Protein AF-A0A536N4G1-F1 (afdb_monomer_lite)

Secondary structure (DSSP, 8-state):
---------PPPPPBPTTSPBTTSSS--PPPPHHHHHHHHHHHHHSPPP---GGGG-S--PPPEEEEEESS-TTHHHHHHHHHHTT-EEEEEETT--HHHHHTT-

Sequence (105 aa):
MSETDEEQRRPERGKTVHGDAANAGHRVLAPDDAEVEAYLETALKAPAPDRSLSDSTAVAQPDTVVVLDFGSQYAQLIARRVRELNVYSELIPHDTPWAEIERRR

Foldseek 3Di:
DDDDDPPPPDPQADADPVRHGPCPDDDDDDDDPVRVVVVVVCVVPDDDPPPPPVVPDDDDDQDEAEQEDPPDPCSVVVCVVCVVVVGHYDYDHNPPDPVRVVVVD

Radius of gyration: 20.56 Å; chains: 1; bounding box: 41×55×45 Å

Structure (mmCIF, N/CA/C/O backbone):
data_AF-A0A536N4G1-F1
#
_entry.id   AF-A0A536N4G1-F1
#
loop_
_atom_site.group_PDB
_atom_site.id
_atom_site.type_symbol
_atom_site.label_atom_id
_atom_site.label_alt_id
_atom_site.label_comp_id
_atom_site.label_asym_id
_atom_site.label_entity_id
_atom_site.label_seq_id
_atom_site.pdbx_PDB_ins_code
_atom_site.Cartn_x
_atom_site.Cartn_y
_atom_site.Cartn_z
_atom_site.occupancy
_atom_site.B_iso_or_equiv
_atom_site.auth_seq_id
_atom_site.auth_comp_id
_atom_site.auth_asym_id
_atom_site.auth_atom_id
_atom_site.pdbx_PDB_model_num
ATOM 1 N N . MET A 1 1 ? 9.851 -24.520 -30.683 1.00 39.00 1 MET A N 1
ATOM 2 C CA . MET A 1 1 ? 10.698 -23.724 -31.596 1.00 39.00 1 MET A CA 1
ATOM 3 C C . MET A 1 1 ? 9.742 -23.039 -32.561 1.00 39.00 1 MET A C 1
ATOM 5 O O . MET A 1 1 ? 9.204 -23.728 -33.411 1.00 39.00 1 MET A O 1
ATOM 9 N N . SER A 1 2 ? 9.359 -21.776 -32.394 1.00 40.22 2 SER A N 1
ATOM 10 C CA . SER A 1 2 ? 10.048 -20.688 -31.691 1.00 40.22 2 SER A CA 1
ATOM 11 C C . SER A 1 2 ? 9.034 -19.626 -31.228 1.00 40.22 2 SER A C 1
ATOM 13 O O . SER A 1 2 ? 8.245 -19.154 -32.041 1.00 40.22 2 SER A O 1
ATOM 15 N N . GLU A 1 3 ? 9.081 -19.282 -29.936 1.00 42.78 3 GLU A N 1
ATOM 16 C CA . GLU A 1 3 ? 8.869 -17.917 -29.404 1.00 42.78 3 GLU A CA 1
ATOM 17 C C . GLU A 1 3 ? 9.845 -16.973 -30.149 1.00 42.78 3 GLU A C 1
ATOM 19 O O . GLU A 1 3 ? 10.873 -17.450 -30.632 1.00 42.78 3 GLU A O 1
ATOM 24 N N . THR A 1 4 ? 9.639 -15.686 -30.422 1.00 44.38 4 THR A N 1
ATOM 25 C CA . THR A 1 4 ? 9.080 -14.509 -29.725 1.00 44.38 4 THR A CA 1
ATOM 26 C C . THR A 1 4 ? 9.000 -13.430 -30.848 1.00 44.38 4 THR A C 1
ATOM 28 O O . THR A 1 4 ? 9.652 -13.583 -31.879 1.00 44.38 4 THR A O 1
ATOM 31 N N . ASP A 1 5 ? 8.181 -12.384 -30.863 1.00 40.47 5 ASP A N 1
ATOM 32 C CA . ASP A 1 5 ? 8.159 -11.249 -29.946 1.00 40.47 5 ASP A CA 1
ATOM 33 C C . ASP A 1 5 ? 6.845 -10.482 -30.166 1.00 40.47 5 ASP A C 1
ATOM 35 O O . ASP A 1 5 ? 6.579 -9.942 -31.244 1.00 40.47 5 ASP A O 1
ATOM 39 N N . GLU A 1 6 ? 6.023 -10.422 -29.120 1.00 46.06 6 GLU A N 1
ATOM 40 C CA . GLU A 1 6 ? 5.035 -9.363 -28.956 1.00 46.06 6 GLU A CA 1
ATOM 41 C C . GLU A 1 6 ? 5.799 -8.055 -28.736 1.00 46.06 6 GLU A C 1
ATOM 43 O O . GLU A 1 6 ? 6.217 -7.731 -27.623 1.00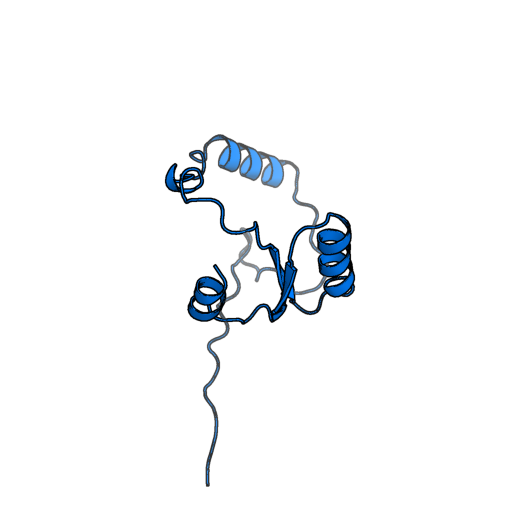 46.06 6 GLU A O 1
ATOM 48 N N . GLU A 1 7 ? 6.004 -7.301 -29.814 1.00 45.34 7 GLU A N 1
ATOM 49 C CA . GLU A 1 7 ? 6.509 -5.935 -29.745 1.00 45.34 7 GLU A CA 1
ATOM 50 C C . GLU A 1 7 ? 5.485 -5.074 -28.991 1.00 45.34 7 GLU A C 1
ATOM 52 O O . GLU A 1 7 ? 4.499 -4.568 -29.537 1.00 45.34 7 GLU A O 1
ATOM 57 N N . GLN A 1 8 ? 5.716 -4.969 -27.684 1.00 51.56 8 GLN A N 1
ATOM 58 C CA . GLN A 1 8 ? 5.030 -4.093 -26.751 1.00 51.56 8 GLN A CA 1
ATOM 59 C C . GLN A 1 8 ? 4.978 -2.685 -27.349 1.00 51.56 8 GLN A C 1
ATOM 61 O O . GLN A 1 8 ? 5.973 -1.957 -27.370 1.00 51.56 8 GLN A O 1
ATOM 66 N N . ARG A 1 9 ? 3.797 -2.286 -27.836 1.00 44.19 9 ARG A N 1
ATOM 67 C CA . ARG A 1 9 ? 3.501 -0.906 -28.226 1.00 44.19 9 ARG A CA 1
ATOM 68 C C . ARG A 1 9 ? 3.727 -0.003 -27.017 1.00 44.19 9 ARG A C 1
ATOM 70 O O . ARG A 1 9 ? 2.840 0.177 -26.187 1.00 44.19 9 ARG A O 1
ATOM 77 N N . ARG A 1 10 ? 4.927 0.573 -26.918 1.00 50.84 10 ARG A N 1
ATOM 78 C CA . ARG A 1 10 ? 5.215 1.687 -26.014 1.00 50.84 10 ARG A CA 1
ATOM 79 C C . ARG A 1 10 ? 4.196 2.796 -26.296 1.00 50.84 10 ARG A C 1
ATOM 81 O O . ARG A 1 10 ? 4.095 3.204 -27.454 1.00 50.84 10 ARG A O 1
ATOM 88 N N . PRO A 1 11 ? 3.462 3.301 -25.291 1.00 54.59 11 PRO A N 1
ATOM 89 C CA . PRO A 1 11 ? 2.609 4.458 -25.506 1.00 54.59 11 PRO A CA 1
ATOM 90 C C . PRO A 1 11 ? 3.490 5.623 -25.966 1.00 54.59 11 PRO A C 1
ATOM 92 O O . PRO A 1 11 ? 4.539 5.898 -25.373 1.00 54.59 11 PRO A O 1
ATOM 95 N N . GLU A 1 12 ? 3.101 6.264 -27.068 1.00 59.34 12 GLU A N 1
ATOM 96 C CA . GLU A 1 12 ? 3.788 7.445 -27.580 1.00 59.34 12 GLU A CA 1
ATOM 97 C C . GLU A 1 12 ? 3.846 8.496 -26.465 1.00 59.34 12 GLU A C 1
ATOM 99 O O . GLU A 1 12 ? 2.824 8.903 -25.912 1.00 59.34 12 GLU A O 1
ATOM 104 N N . ARG A 1 13 ? 5.061 8.897 -26.075 1.00 61.41 13 ARG A N 1
ATOM 105 C CA . ARG A 1 13 ? 5.252 9.935 -25.057 1.00 61.41 13 ARG A CA 1
ATOM 106 C C . ARG A 1 13 ? 4.616 11.232 -25.558 1.00 61.41 13 ARG A C 1
ATOM 108 O O . ARG A 1 13 ? 4.869 11.634 -26.693 1.00 61.41 13 ARG A O 1
ATOM 115 N N . GLY A 1 14 ? 3.821 11.880 -24.704 1.00 63.78 14 GLY A N 1
ATOM 116 C CA . GLY A 1 14 ? 3.238 13.188 -25.002 1.00 63.78 14 GLY A CA 1
ATOM 117 C C . GLY A 1 14 ? 4.318 14.212 -25.358 1.00 63.78 14 GLY A C 1
ATOM 118 O O . GLY A 1 14 ? 5.461 14.098 -24.907 1.00 63.78 14 GLY A O 1
ATOM 119 N N . LYS A 1 15 ? 3.969 15.194 -26.189 1.00 66.62 15 LYS A N 1
ATOM 120 C CA . LYS A 1 15 ? 4.867 16.294 -26.556 1.00 66.62 15 LYS A CA 1
ATOM 121 C C . LYS A 1 15 ? 4.616 17.500 -25.652 1.00 66.62 15 LYS A C 1
ATOM 123 O O . LYS A 1 15 ? 3.474 17.741 -25.268 1.00 66.62 15 LYS A O 1
ATOM 128 N N . THR A 1 16 ? 5.661 18.250 -25.320 1.00 66.19 16 THR A N 1
ATOM 129 C CA . THR A 1 16 ? 5.530 19.568 -24.685 1.00 66.19 16 THR A CA 1
ATOM 130 C C . THR A 1 16 ? 4.906 20.561 -25.669 1.00 66.19 16 THR A C 1
ATOM 132 O O . THR A 1 16 ? 4.823 20.295 -26.872 1.00 66.19 16 THR A O 1
ATOM 135 N N . VAL A 1 17 ? 4.512 21.743 -25.189 1.00 60.38 17 VAL A N 1
ATOM 136 C CA . VAL A 1 17 ? 4.029 22.845 -26.045 1.00 60.38 17 VAL A CA 1
ATOM 137 C C . VAL A 1 17 ? 5.079 23.328 -27.060 1.00 60.38 17 VAL A C 1
ATOM 139 O O . VAL A 1 17 ? 4.734 23.963 -28.052 1.00 60.38 17 VAL A O 1
ATOM 142 N N . HIS A 1 18 ? 6.349 22.962 -26.857 1.00 58.03 18 HIS A N 1
ATOM 143 C CA . HIS A 1 18 ? 7.464 23.218 -27.771 1.00 58.03 18 HIS A CA 1
ATOM 144 C C . HIS A 1 18 ? 7.758 22.049 -28.732 1.00 58.03 18 HIS A C 1
ATOM 146 O O . HIS A 1 18 ? 8.647 22.151 -29.571 1.00 58.03 18 HIS A O 1
ATOM 152 N N . GLY A 1 19 ? 6.987 20.956 -28.663 1.00 66.12 19 GLY A N 1
ATOM 153 C CA . GLY A 1 19 ? 7.102 19.803 -29.561 1.00 66.12 19 GLY A CA 1
ATOM 154 C C . GLY A 1 19 ? 8.095 18.724 -29.116 1.00 66.12 19 GLY A C 1
ATOM 155 O O . GLY A 1 19 ? 8.206 17.700 -29.794 1.00 66.12 19 GLY A O 1
ATOM 156 N N . ASP A 1 20 ? 8.763 18.911 -27.976 1.00 65.38 20 ASP A N 1
ATOM 157 C CA . ASP A 1 20 ? 9.741 17.969 -27.426 1.00 65.38 20 ASP A CA 1
ATOM 158 C C . ASP A 1 20 ? 9.067 16.791 -26.719 1.00 65.38 20 ASP A C 1
ATOM 160 O O . ASP A 1 20 ? 7.981 16.922 -26.159 1.00 65.38 20 ASP A O 1
ATOM 164 N N . ALA A 1 21 ? 9.711 15.623 -26.698 1.00 64.19 21 ALA A N 1
ATOM 165 C CA . ALA A 1 21 ? 9.184 14.466 -25.978 1.00 64.19 21 ALA A CA 1
ATOM 166 C C . ALA A 1 21 ? 9.189 14.717 -24.460 1.00 64.19 21 ALA A C 1
ATOM 168 O O . ALA A 1 21 ? 10.235 15.011 -23.875 1.00 64.19 21 ALA A O 1
ATOM 169 N N . ALA A 1 22 ? 8.037 14.541 -23.807 1.00 58.00 22 ALA A N 1
ATOM 170 C CA . ALA A 1 22 ? 7.926 14.653 -22.360 1.00 58.00 22 ALA A CA 1
ATOM 171 C C . ALA A 1 22 ? 8.950 13.731 -21.669 1.00 58.00 22 ALA A C 1
ATOM 173 O O . ALA A 1 22 ? 9.053 12.537 -21.974 1.00 58.00 22 ALA A O 1
ATOM 174 N N . ASN A 1 23 ? 9.709 14.302 -20.728 1.00 60.41 23 ASN A N 1
ATOM 175 C CA . ASN A 1 23 ? 10.695 13.622 -19.882 1.00 60.41 23 ASN A CA 1
ATOM 176 C C . ASN A 1 23 ? 11.888 12.976 -20.619 1.00 60.41 23 ASN A C 1
ATOM 178 O O . ASN A 1 23 ? 12.392 11.934 -20.197 1.00 60.41 23 ASN A O 1
ATOM 182 N N . ALA A 1 24 ? 12.401 13.609 -21.679 1.00 56.41 24 ALA A N 1
ATOM 183 C CA . ALA A 1 24 ? 13.561 13.147 -22.457 1.00 56.41 24 ALA A CA 1
ATOM 184 C C . ALA A 1 24 ? 14.936 13.170 -21.737 1.00 56.41 24 ALA A C 1
ATOM 186 O O . ALA A 1 24 ? 15.965 13.032 -22.394 1.00 56.41 24 ALA A O 1
ATOM 187 N N . GLY A 1 25 ? 14.987 13.292 -20.407 1.00 53.09 25 GLY A N 1
ATOM 188 C CA . GLY A 1 25 ? 16.242 13.219 -19.652 1.00 53.09 25 GLY A CA 1
ATOM 189 C C . GLY A 1 25 ? 16.317 14.186 -18.477 1.00 53.09 25 GLY A C 1
ATOM 190 O O . GLY A 1 25 ? 16.849 15.279 -18.585 1.00 53.09 25 GLY A O 1
ATOM 191 N N . HIS A 1 26 ? 15.821 13.735 -17.329 1.00 56.44 26 HIS A N 1
ATOM 192 C CA . HIS A 1 26 ? 16.410 13.996 -16.012 1.00 56.44 26 HIS A CA 1
ATOM 193 C C . HIS A 1 26 ? 16.739 15.447 -15.598 1.00 56.44 26 HIS A C 1
ATOM 195 O O . HIS A 1 26 ? 17.807 15.723 -15.055 1.00 56.44 26 HIS A O 1
ATOM 201 N N . ARG A 1 27 ? 15.767 16.349 -15.757 1.00 49.69 27 ARG A N 1
ATOM 202 C CA . ARG A 1 27 ? 15.481 17.473 -14.849 1.00 49.69 27 ARG A CA 1
ATOM 203 C C . ARG A 1 27 ? 14.095 18.004 -15.203 1.00 49.69 27 ARG A C 1
ATOM 205 O O . ARG A 1 27 ? 13.885 18.452 -16.322 1.00 49.69 27 ARG A O 1
ATOM 212 N N . VAL A 1 28 ? 13.145 17.907 -14.275 1.00 51.59 28 VAL A N 1
ATOM 213 C CA . VAL A 1 28 ? 11.864 18.610 -14.418 1.00 51.59 28 VAL A CA 1
ATOM 214 C C . VAL A 1 28 ? 12.204 20.095 -14.307 1.00 51.59 28 VAL A C 1
ATOM 216 O O . VAL A 1 28 ? 12.699 20.524 -13.263 1.00 51.59 28 VAL A O 1
ATOM 219 N N . LEU A 1 29 ? 12.060 20.849 -15.399 1.00 57.56 29 LEU A N 1
ATOM 220 C CA . LEU A 1 29 ? 12.110 22.307 -15.330 1.00 57.56 29 LEU A CA 1
ATOM 221 C C . LEU A 1 29 ? 10.979 22.735 -14.394 1.00 57.56 29 LEU A C 1
ATOM 223 O O . LEU A 1 29 ? 9.867 22.219 -14.507 1.00 57.56 29 LEU A O 1
ATOM 227 N N . ALA A 1 30 ? 11.279 23.602 -13.425 1.00 57.41 30 ALA A N 1
ATOM 228 C CA . ALA A 1 30 ? 10.211 24.228 -12.660 1.00 57.41 30 ALA A CA 1
ATOM 229 C C . ALA A 1 30 ? 9.315 24.960 -13.675 1.00 57.41 30 ALA A C 1
ATOM 231 O O . ALA A 1 30 ? 9.878 25.680 -14.506 1.00 57.41 30 ALA A O 1
ATOM 232 N N . PRO A 1 31 ? 7.992 24.722 -13.665 1.00 64.62 31 PRO A N 1
ATOM 233 C CA . PRO A 1 31 ? 7.088 25.396 -14.585 1.00 64.62 31 PRO A CA 1
ATOM 234 C C . PRO A 1 31 ? 7.256 26.904 -14.423 1.00 64.62 31 PRO A C 1
ATOM 236 O O . PRO A 1 31 ? 7.478 27.384 -13.306 1.00 64.62 31 PRO A O 1
ATOM 239 N N . ASP A 1 32 ? 7.220 27.633 -15.534 1.00 74.31 3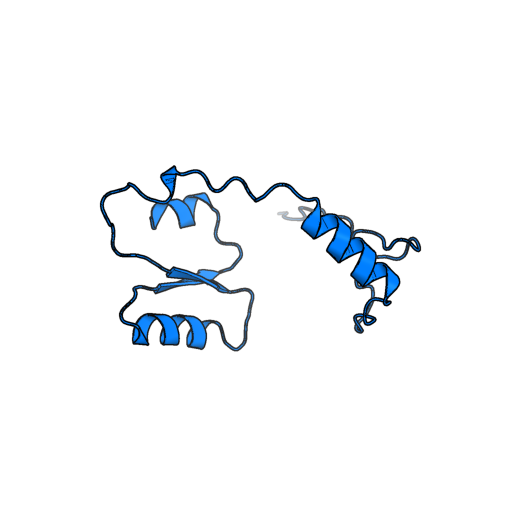2 ASP A N 1
ATOM 240 C CA . ASP A 1 32 ? 7.245 29.089 -15.461 1.00 74.31 32 ASP A CA 1
ATOM 241 C C . ASP A 1 32 ? 5.949 29.616 -14.812 1.00 74.31 32 ASP A C 1
ATOM 243 O O . ASP A 1 32 ? 4.950 28.899 -14.683 1.00 74.31 32 ASP A O 1
ATOM 247 N N . ASP A 1 33 ? 5.967 30.870 -14.355 1.00 74.00 33 ASP A N 1
ATOM 248 C CA . ASP A 1 33 ? 4.811 31.460 -13.667 1.00 74.00 33 ASP A CA 1
ATOM 249 C C . ASP A 1 33 ? 3.543 31.428 -14.548 1.00 74.00 33 ASP A C 1
ATOM 251 O O . ASP A 1 33 ? 2.434 31.282 -14.032 1.00 74.00 33 ASP A O 1
ATOM 255 N N . ALA A 1 34 ? 3.692 31.477 -15.877 1.00 73.56 34 ALA A N 1
ATOM 256 C CA . ALA A 1 34 ? 2.576 31.455 -16.820 1.00 73.56 34 ALA A CA 1
ATOM 257 C C . ALA A 1 34 ? 1.961 30.050 -16.982 1.00 73.56 34 ALA A C 1
ATOM 259 O O . ALA A 1 34 ? 0.739 29.909 -17.068 1.00 73.56 34 ALA A O 1
ATOM 260 N N . GLU A 1 35 ? 2.776 28.997 -16.988 1.00 77.62 35 GLU A N 1
ATOM 261 C CA . GLU A 1 35 ? 2.337 27.601 -17.003 1.00 77.62 35 GLU A CA 1
ATOM 262 C C . GLU A 1 35 ? 1.576 27.250 -15.720 1.00 77.62 35 GLU A C 1
ATOM 264 O O . GLU A 1 35 ? 0.537 26.582 -15.771 1.00 77.62 35 GLU A O 1
ATOM 269 N N . VAL A 1 36 ? 2.057 27.735 -14.569 1.00 74.25 36 VAL A N 1
ATOM 270 C CA . VAL A 1 36 ? 1.375 27.559 -13.280 1.00 74.25 36 VAL A CA 1
ATOM 271 C C . VAL A 1 36 ? 0.019 28.264 -13.283 1.00 74.25 36 VAL A C 1
ATOM 273 O O . VAL A 1 36 ? -0.980 27.654 -12.894 1.00 74.25 36 VAL A O 1
ATOM 276 N N . GLU A 1 37 ? -0.054 29.511 -13.757 1.00 80.38 37 GLU A N 1
ATOM 277 C CA . GLU A 1 37 ? -1.315 30.257 -13.867 1.00 80.38 37 GLU A CA 1
ATOM 278 C C . GLU A 1 37 ? -2.328 29.559 -14.785 1.00 80.38 37 GLU A C 1
ATOM 280 O O . GLU A 1 37 ? -3.485 29.374 -14.400 1.00 80.38 37 GLU A O 1
ATOM 285 N N . ALA A 1 38 ? -1.898 29.091 -15.961 1.00 83.44 38 ALA A N 1
ATOM 286 C CA . ALA A 1 38 ? -2.762 28.366 -16.892 1.00 83.44 38 ALA A CA 1
ATOM 287 C C . ALA A 1 38 ? -3.302 27.057 -16.288 1.00 83.44 38 ALA A C 1
ATOM 289 O O . ALA A 1 38 ? -4.476 26.704 -16.480 1.00 83.44 38 ALA A O 1
ATOM 290 N N . TYR A 1 39 ? -2.469 26.342 -15.525 1.00 80.50 39 TYR A N 1
ATOM 291 C CA . TYR A 1 39 ? -2.888 25.135 -14.821 1.00 80.50 39 TYR A CA 1
ATOM 292 C C . TYR A 1 39 ? -3.918 25.452 -13.732 1.00 80.50 39 TYR A C 1
ATOM 294 O O . TYR A 1 39 ? -4.951 24.785 -13.651 1.00 80.50 39 TYR A O 1
ATOM 302 N N . LEU A 1 40 ? -3.677 26.498 -12.935 1.00 83.31 40 LEU A N 1
ATOM 303 C CA . LEU A 1 40 ? -4.598 26.944 -11.889 1.00 83.31 40 LEU A CA 1
ATOM 304 C C . LEU A 1 40 ? -5.947 27.364 -12.474 1.00 83.31 40 LEU A C 1
ATOM 306 O O . LEU A 1 40 ? -6.979 26.893 -11.999 1.00 83.31 40 LEU A O 1
ATOM 310 N N . GLU A 1 41 ? -5.964 28.173 -13.535 1.00 82.38 41 GLU A N 1
ATOM 311 C CA . GLU A 1 41 ? -7.206 28.556 -14.211 1.00 82.38 41 GLU A CA 1
ATOM 312 C C . GLU A 1 41 ? -7.995 27.346 -14.715 1.00 82.38 41 GLU A C 1
ATOM 314 O O . GLU A 1 41 ? -9.221 27.302 -14.581 1.00 82.38 41 GLU A O 1
ATOM 319 N N . THR A 1 42 ? -7.299 26.361 -15.285 1.00 84.25 42 THR A N 1
ATOM 320 C CA . THR A 1 42 ? -7.921 25.131 -15.782 1.00 84.25 42 THR A CA 1
ATOM 321 C C . THR A 1 42 ? -8.519 24.321 -14.635 1.00 84.25 42 THR A C 1
ATOM 323 O O . THR A 1 42 ? -9.665 23.884 -14.731 1.00 84.25 42 THR A O 1
ATOM 326 N N . ALA A 1 43 ? -7.788 24.162 -13.528 1.00 83.12 43 ALA A N 1
ATOM 327 C CA . ALA A 1 43 ? -8.261 23.437 -12.350 1.00 83.12 43 ALA A CA 1
ATOM 328 C C . ALA A 1 43 ? -9.450 24.135 -11.668 1.00 83.12 43 ALA A C 1
ATOM 330 O O . ALA A 1 43 ? -10.372 23.464 -11.215 1.00 83.12 43 ALA A O 1
ATOM 331 N N . LEU A 1 44 ? -9.457 25.470 -11.629 1.00 85.06 44 LEU A N 1
ATOM 332 C CA . LEU A 1 44 ? -10.558 26.271 -11.084 1.00 85.06 44 LEU A CA 1
ATOM 333 C C . LEU A 1 44 ? -11.829 26.195 -11.942 1.00 85.06 44 LEU A C 1
ATOM 335 O O . LEU A 1 44 ? -12.932 26.249 -11.401 1.00 85.06 44 LEU A O 1
ATOM 339 N N . LYS A 1 45 ? -11.688 26.087 -13.269 1.00 86.06 45 LYS A N 1
ATOM 340 C CA . LYS A 1 45 ? -12.812 25.978 -14.218 1.00 86.06 45 LYS A CA 1
ATOM 341 C C . LYS A 1 45 ? -13.284 24.536 -14.422 1.00 86.06 45 LYS A C 1
ATOM 343 O O . LYS A 1 45 ? -14.361 24.330 -14.984 1.00 86.06 45 LYS A O 1
ATOM 348 N N . ALA A 1 46 ? -12.498 23.546 -14.002 1.00 81.25 46 ALA A N 1
ATOM 349 C CA . ALA A 1 46 ? -12.876 22.148 -14.102 1.00 81.25 46 ALA A CA 1
ATOM 350 C C . ALA A 1 46 ? -14.115 21.873 -13.228 1.00 81.25 46 ALA A C 1
ATOM 352 O O . ALA A 1 46 ? -14.177 22.329 -12.083 1.00 81.25 46 ALA A O 1
ATOM 353 N N . PRO A 1 47 ? -15.115 21.130 -13.737 1.00 79.88 47 PRO A N 1
ATOM 354 C CA . PRO A 1 47 ? -16.226 20.696 -12.905 1.00 79.88 47 PRO A CA 1
ATOM 355 C C . PRO A 1 47 ? -15.682 19.861 -11.745 1.00 79.88 47 PRO A C 1
ATOM 357 O O . PRO A 1 47 ? -14.720 19.104 -11.913 1.00 79.88 47 PRO A O 1
ATOM 360 N N . ALA A 1 48 ? -16.300 19.992 -10.568 1.00 75.00 48 ALA A N 1
ATOM 361 C CA . ALA A 1 48 ? -15.979 19.114 -9.452 1.00 75.00 48 ALA A CA 1
ATOM 362 C C . ALA A 1 48 ? -16.073 17.657 -9.941 1.00 75.00 48 ALA A C 1
ATOM 364 O O . ALA A 1 48 ? -17.031 17.334 -10.653 1.00 75.00 48 ALA A O 1
ATOM 365 N N . PRO A 1 49 ? -15.093 16.794 -9.615 1.00 72.44 49 PRO A N 1
ATOM 366 C CA . PRO A 1 49 ? -15.168 15.397 -10.009 1.00 72.44 49 PRO A CA 1
ATOM 367 C C . PRO A 1 49 ? -16.498 14.834 -9.513 1.00 72.44 49 PRO A C 1
ATOM 369 O O . PRO A 1 49 ? -16.865 15.068 -8.357 1.00 72.44 49 PRO A O 1
ATOM 372 N N . ASP A 1 50 ? -17.215 14.135 -10.393 1.00 68.44 50 ASP A N 1
ATOM 373 C CA . ASP A 1 50 ? -18.480 13.490 -10.058 1.00 68.44 50 ASP A CA 1
ATOM 374 C C . ASP A 1 50 ? -18.199 12.374 -9.048 1.00 68.44 50 ASP A C 1
ATOM 376 O O . ASP A 1 50 ? -17.873 11.236 -9.387 1.00 68.44 50 ASP A O 1
ATOM 380 N N . ARG A 1 51 ? -18.211 12.740 -7.767 1.00 63.84 51 ARG A N 1
ATOM 381 C CA . ARG A 1 51 ? -18.191 11.782 -6.675 1.00 63.84 51 ARG A CA 1
ATOM 382 C C . ARG A 1 51 ? -19.602 11.235 -6.585 1.00 63.84 51 ARG A C 1
ATOM 384 O O . ARG A 1 51 ? -20.476 11.859 -5.985 1.00 63.84 51 ARG A O 1
ATOM 391 N N . SER A 1 52 ? -19.818 10.070 -7.186 1.00 64.25 52 SER A N 1
ATOM 392 C CA . SER A 1 52 ? -21.074 9.344 -7.055 1.00 64.25 52 SER A CA 1
ATOM 393 C C . SER A 1 52 ? -21.438 9.211 -5.570 1.00 64.25 52 SER A C 1
ATOM 395 O O . SER A 1 52 ? -20.670 8.647 -4.789 1.00 64.25 52 SER A O 1
ATOM 397 N N . LEU A 1 53 ? -22.628 9.675 -5.181 1.00 56.97 53 LEU A N 1
ATOM 398 C CA . LEU A 1 53 ? -23.179 9.559 -3.819 1.00 56.97 53 LEU A CA 1
ATOM 399 C C . LEU A 1 53 ? -23.285 8.101 -3.309 1.00 56.97 53 LEU A C 1
ATOM 401 O O . LEU A 1 53 ? -23.565 7.874 -2.132 1.00 56.97 53 LEU A O 1
ATOM 405 N N . SER A 1 54 ? -23.041 7.105 -4.169 1.00 55.03 54 SER A N 1
ATOM 406 C CA . SER A 1 54 ? -22.899 5.690 -3.806 1.00 55.03 54 SER A CA 1
ATOM 407 C C . SER A 1 54 ? -21.689 5.380 -2.922 1.00 55.03 54 SER A C 1
ATOM 409 O O . SER A 1 54 ? -21.608 4.269 -2.408 1.00 55.03 54 SER A O 1
ATOM 411 N N . ASP A 1 55 ? -20.782 6.334 -2.703 1.00 56.88 55 ASP A N 1
ATOM 412 C CA . ASP A 1 55 ? -19.638 6.157 -1.799 1.00 56.88 55 ASP A CA 1
ATOM 413 C C . ASP A 1 55 ? -20.050 6.065 -0.314 1.00 56.88 55 ASP A C 1
ATOM 415 O O . ASP A 1 55 ? -19.243 5.717 0.539 1.00 56.88 55 ASP A O 1
ATOM 419 N N . SER A 1 56 ? -21.317 6.360 0.020 1.00 57.00 56 SER A N 1
ATOM 420 C CA . SER A 1 56 ? -21.717 6.582 1.416 1.00 57.00 56 SER A CA 1
ATOM 421 C C . SER A 1 56 ? -22.834 5.688 1.974 1.00 57.00 56 SER A C 1
ATOM 423 O O . SER A 1 56 ? -23.336 5.998 3.052 1.00 57.00 56 SER A O 1
ATOM 425 N N . THR A 1 57 ? -23.265 4.602 1.313 1.00 51.12 57 THR A N 1
ATOM 426 C CA . THR A 1 57 ? -24.420 3.807 1.819 1.00 51.12 57 THR A CA 1
ATOM 427 C C . THR A 1 57 ? -24.352 2.283 1.647 1.00 51.12 57 THR A C 1
ATOM 429 O O . THR A 1 57 ? -25.384 1.615 1.688 1.00 51.12 57 THR A O 1
ATOM 432 N N . ALA A 1 58 ? -23.165 1.686 1.526 1.00 53.44 58 ALA A N 1
ATOM 433 C CA . ALA A 1 58 ? -23.033 0.236 1.683 1.00 53.44 58 ALA A CA 1
ATOM 434 C C . ALA A 1 58 ? -22.694 -0.096 3.144 1.00 53.44 58 ALA A C 1
ATOM 436 O O . ALA A 1 58 ? -21.778 0.487 3.715 1.00 53.44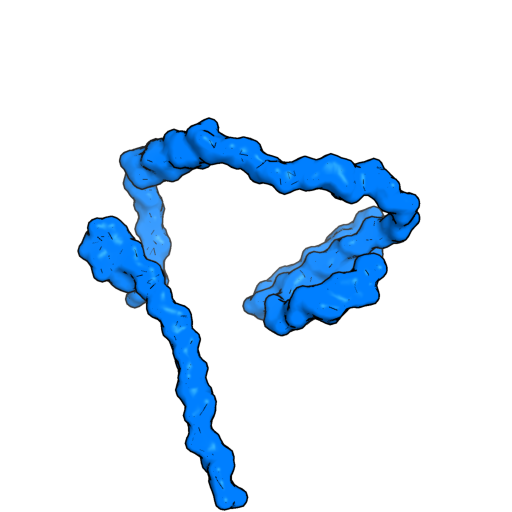 58 ALA A O 1
ATOM 437 N N . VAL A 1 59 ? -23.458 -1.011 3.748 1.00 51.53 59 VAL A N 1
ATOM 438 C CA . VAL A 1 59 ? -23.175 -1.645 5.049 1.00 51.53 59 VAL A CA 1
ATOM 439 C C . VAL A 1 59 ? -21.673 -1.885 5.215 1.00 51.53 59 VAL A C 1
ATOM 441 O O . VAL A 1 59 ? -21.072 -2.564 4.387 1.00 51.53 59 VAL A O 1
ATOM 444 N N . ALA A 1 60 ? -21.091 -1.273 6.252 1.00 53.94 60 ALA A N 1
ATOM 445 C CA . ALA A 1 60 ? -19.653 -1.138 6.455 1.00 53.94 60 ALA A CA 1
ATOM 446 C C . ALA A 1 60 ? -18.959 -2.504 6.535 1.00 53.94 60 ALA A C 1
ATOM 448 O O . ALA A 1 60 ? -18.838 -3.105 7.605 1.00 53.94 60 ALA A O 1
ATOM 449 N N . GLN A 1 61 ? -18.494 -2.991 5.386 1.00 59.94 61 GLN A N 1
ATOM 450 C CA . GLN A 1 61 ? -17.345 -3.879 5.362 1.00 59.94 61 GLN A CA 1
ATOM 451 C C . GLN A 1 61 ? -16.170 -3.106 5.975 1.00 59.94 61 GLN A C 1
ATOM 453 O O . GLN A 1 61 ? -16.106 -1.887 5.803 1.00 59.94 61 GLN A O 1
ATOM 458 N N . PRO A 1 62 ? -15.285 -3.760 6.742 1.00 64.62 62 PRO A N 1
ATOM 459 C CA . PRO A 1 62 ? -14.144 -3.075 7.329 1.00 64.62 62 PRO A CA 1
ATOM 460 C C . PRO A 1 62 ? -13.360 -2.345 6.234 1.00 64.62 62 PRO A C 1
ATOM 462 O O . PRO A 1 62 ? -12.971 -2.957 5.236 1.00 64.62 62 PRO A O 1
ATOM 465 N N . ASP A 1 63 ? -13.144 -1.043 6.431 1.00 76.50 63 ASP A N 1
ATOM 466 C CA . ASP A 1 63 ? -12.397 -0.211 5.493 1.00 76.50 63 ASP A CA 1
ATOM 467 C C . ASP A 1 63 ? -11.029 -0.853 5.229 1.00 76.50 63 ASP A C 1
ATOM 469 O O . ASP A 1 63 ? -10.220 -1.052 6.141 1.00 76.50 63 ASP A O 1
ATOM 473 N N . THR A 1 64 ? -10.794 -1.224 3.971 1.00 88.44 64 THR A N 1
ATOM 474 C CA . THR A 1 64 ? -9.575 -1.900 3.525 1.00 88.44 64 THR A CA 1
ATOM 475 C C . THR A 1 64 ? -8.761 -0.952 2.661 1.00 8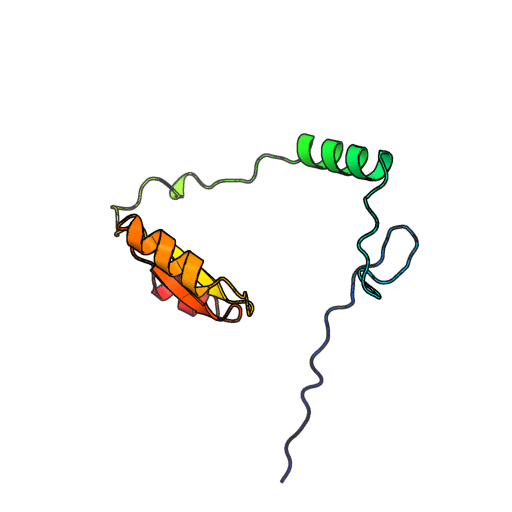8.44 64 THR A C 1
ATOM 477 O O . THR A 1 64 ? -9.254 -0.417 1.670 1.00 88.44 64 THR A O 1
ATOM 480 N N . VAL A 1 65 ? -7.493 -0.751 3.023 1.00 94.12 65 VAL A N 1
ATOM 481 C CA . VAL A 1 65 ? -6.565 0.091 2.260 1.00 94.12 65 VAL A CA 1
ATOM 482 C C . VAL A 1 65 ? -5.655 -0.778 1.401 1.00 94.12 65 VAL A C 1
ATOM 484 O O . VAL A 1 65 ? -4.855 -1.561 1.911 1.00 94.12 65 VAL A O 1
ATOM 487 N N . VAL A 1 66 ? -5.716 -0.590 0.088 1.00 95.31 66 VAL A N 1
ATOM 488 C CA . VAL A 1 66 ? -4.804 -1.239 -0.859 1.00 95.31 66 VAL A CA 1
ATOM 489 C C . VAL A 1 66 ? -3.646 -0.293 -1.183 1.00 95.31 66 VAL A C 1
ATOM 491 O O . VAL A 1 66 ? -3.858 0.838 -1.617 1.00 95.31 66 VAL A O 1
ATOM 494 N N . VAL A 1 67 ? -2.411 -0.751 -0.981 1.00 96.62 67 VAL A N 1
ATOM 495 C CA . VAL A 1 67 ? -1.178 -0.043 -1.344 1.00 96.62 67 VAL A CA 1
ATOM 496 C C . VAL A 1 67 ? -0.622 -0.669 -2.622 1.00 96.62 67 VAL A C 1
ATOM 498 O O . VAL A 1 67 ? -0.237 -1.835 -2.621 1.00 96.62 67 VAL A O 1
ATOM 501 N N . LEU A 1 68 ? -0.571 0.106 -3.706 1.00 97.19 68 LEU A N 1
ATOM 502 C CA . LEU A 1 68 ? 0.011 -0.317 -4.983 1.00 97.19 68 LEU A CA 1
ATOM 503 C C . LEU A 1 68 ? 1.521 -0.042 -5.001 1.00 97.19 68 LEU A C 1
ATOM 505 O O . LEU A 1 68 ? 1.951 1.104 -4.848 1.00 97.19 68 LEU A O 1
ATOM 509 N N . ASP A 1 69 ? 2.327 -1.083 -5.197 1.00 97.44 69 ASP A N 1
ATOM 510 C CA . ASP A 1 69 ? 3.785 -1.008 -5.217 1.00 97.44 69 ASP A CA 1
ATOM 511 C C . ASP A 1 69 ? 4.342 -0.839 -6.638 1.00 97.44 69 ASP A C 1
ATOM 513 O O . ASP A 1 69 ? 4.300 -1.748 -7.473 1.00 97.44 69 ASP A O 1
ATOM 517 N N . PHE A 1 70 ? 4.913 0.340 -6.888 1.00 96.75 70 PHE A N 1
ATOM 518 C CA . PHE A 1 70 ? 5.650 0.691 -8.107 1.00 96.75 70 PHE A CA 1
ATOM 519 C C . PHE A 1 70 ? 7.178 0.542 -7.941 1.00 96.75 70 PHE A C 1
ATOM 521 O O . PHE A 1 70 ? 7.947 1.115 -8.712 1.00 96.75 70 PHE A O 1
ATOM 52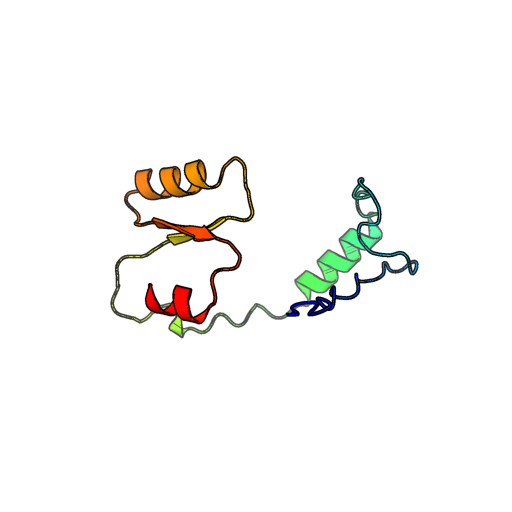8 N N . GLY A 1 71 ? 7.643 -0.181 -6.917 1.00 94.88 71 GLY A N 1
ATOM 529 C CA . GLY A 1 71 ? 9.056 -0.255 -6.536 1.00 94.88 71 GLY A CA 1
ATOM 530 C C . GLY A 1 71 ? 9.472 0.874 -5.590 1.00 94.88 71 GLY A C 1
ATOM 531 O O . GLY A 1 71 ? 10.619 1.325 -5.611 1.00 94.88 71 GLY A O 1
ATOM 532 N N . SER A 1 72 ? 8.537 1.374 -4.775 1.00 94.94 72 SER A N 1
ATOM 533 C CA . SER A 1 72 ? 8.831 2.438 -3.813 1.00 94.94 72 SER A CA 1
ATOM 534 C C . SER A 1 72 ? 9.719 1.909 -2.691 1.00 94.94 72 SER A C 1
ATOM 536 O O . SER A 1 72 ? 9.437 0.874 -2.091 1.00 94.94 72 SER A O 1
ATOM 538 N N . GLN A 1 73 ? 10.736 2.683 -2.308 1.00 96.81 73 GLN A N 1
ATOM 539 C CA . GLN A 1 73 ? 11.562 2.391 -1.128 1.00 96.81 73 GLN A CA 1
ATOM 540 C C . GLN A 1 73 ? 10.742 2.334 0.175 1.00 96.81 73 GLN A C 1
ATOM 542 O O . GLN A 1 73 ? 11.202 1.786 1.175 1.00 96.81 73 GLN A O 1
ATOM 547 N N . TYR A 1 74 ? 9.528 2.893 0.173 1.00 96.88 74 TYR A N 1
ATOM 548 C CA . TYR A 1 74 ? 8.691 3.052 1.360 1.00 96.88 74 TYR A CA 1
ATOM 549 C C . TYR A 1 74 ? 7.387 2.251 1.320 1.00 96.88 74 TYR A C 1
ATOM 551 O O . TYR A 1 74 ? 6.607 2.356 2.264 1.00 96.88 74 TYR A O 1
ATOM 559 N N . ALA A 1 75 ? 7.128 1.448 0.281 1.00 97.06 75 ALA A N 1
ATOM 560 C CA . ALA A 1 75 ? 5.836 0.776 0.095 1.00 97.06 75 ALA A CA 1
ATOM 561 C C . ALA A 1 75 ? 5.410 -0.046 1.334 1.00 97.06 75 ALA A C 1
ATOM 563 O O . ALA A 1 75 ? 4.287 0.064 1.830 1.00 97.06 75 ALA A O 1
ATOM 564 N N . GLN A 1 76 ? 6.359 -0.780 1.924 1.00 96.88 76 GLN A N 1
ATOM 565 C CA . GLN A 1 76 ? 6.141 -1.549 3.154 1.00 96.88 76 GLN A CA 1
ATOM 566 C C . GLN A 1 76 ? 5.939 -0.670 4.398 1.00 96.88 76 GLN A C 1
ATOM 568 O O . GLN A 1 76 ? 5.142 -1.022 5.269 1.00 96.88 76 GLN A O 1
ATOM 573 N N . LEU A 1 77 ? 6.631 0.474 4.497 1.00 98.25 77 LEU A N 1
ATOM 574 C CA . LEU A 1 77 ? 6.460 1.408 5.617 1.00 98.25 77 LEU A CA 1
ATOM 575 C C . LEU A 1 77 ? 5.081 2.067 5.584 1.00 98.25 77 LEU A C 1
ATOM 577 O O . LEU A 1 77 ? 4.467 2.232 6.635 1.00 98.25 77 LEU A O 1
ATOM 581 N N . ILE A 1 78 ? 4.570 2.381 4.392 1.00 97.62 78 ILE A N 1
ATOM 582 C CA . ILE A 1 78 ? 3.208 2.890 4.205 1.00 97.62 78 ILE A CA 1
ATOM 583 C C . ILE A 1 78 ? 2.199 1.845 4.690 1.00 97.62 78 ILE A C 1
ATOM 585 O O . ILE A 1 78 ? 1.383 2.145 5.561 1.00 97.62 78 ILE A O 1
ATOM 589 N N . ALA A 1 79 ? 2.299 0.598 4.212 1.00 96.81 79 ALA A N 1
ATOM 590 C CA . ALA A 1 79 ? 1.405 -0.481 4.638 1.00 96.81 79 ALA A CA 1
ATOM 591 C C . ALA A 1 79 ? 1.458 -0.716 6.160 1.00 96.81 79 ALA A C 1
ATOM 593 O O . ALA A 1 79 ? 0.417 -0.865 6.805 1.00 96.81 79 ALA A O 1
ATOM 594 N N . ARG A 1 80 ? 2.660 -0.682 6.753 1.00 97.56 80 ARG A N 1
ATOM 595 C CA . ARG A 1 80 ? 2.855 -0.763 8.207 1.00 97.56 80 ARG A CA 1
ATOM 596 C C . ARG A 1 80 ? 2.174 0.391 8.936 1.00 97.56 80 ARG A C 1
ATOM 598 O O . ARG A 1 80 ? 1.477 0.146 9.915 1.00 97.56 80 ARG A O 1
ATOM 605 N N . ARG A 1 81 ? 2.341 1.626 8.461 1.00 98.00 81 ARG A N 1
ATOM 606 C CA . ARG A 1 81 ? 1.761 2.807 9.104 1.00 98.00 81 ARG A CA 1
ATOM 607 C C . ARG A 1 81 ? 0.236 2.761 9.119 1.00 98.00 81 ARG A C 1
ATOM 609 O O . ARG A 1 81 ? -0.359 3.151 10.114 1.00 98.00 81 ARG A O 1
ATOM 616 N N . VAL A 1 82 ? -0.390 2.241 8.064 1.00 96.31 82 VAL A N 1
ATOM 617 C CA . VAL A 1 82 ? -1.846 2.024 8.032 1.00 96.31 82 VAL A CA 1
ATOM 618 C C . VAL A 1 82 ? -2.276 1.001 9.091 1.00 96.31 82 VAL A C 1
ATOM 620 O O . VAL A 1 82 ? -3.216 1.250 9.842 1.00 96.31 82 VAL A O 1
ATOM 623 N N . ARG A 1 83 ? -1.542 -0.110 9.228 1.00 95.00 83 ARG A N 1
ATOM 624 C CA . ARG A 1 83 ? -1.839 -1.143 10.239 1.00 95.00 83 ARG A CA 1
ATOM 625 C C . ARG A 1 83 ? -1.654 -0.636 11.671 1.00 95.00 83 ARG A C 1
ATOM 627 O O . ARG A 1 83 ? -2.415 -1.024 12.549 1.00 95.00 83 ARG A O 1
ATOM 634 N N . GLU A 1 84 ? -0.698 0.265 11.911 1.00 97.69 84 GLU A N 1
ATOM 635 C CA . GLU A 1 84 ? -0.522 0.952 13.206 1.00 97.69 84 GLU A CA 1
ATOM 636 C C . GLU A 1 84 ? -1.726 1.832 13.588 1.00 97.69 84 GLU A C 1
ATOM 638 O O . GLU A 1 84 ? -1.933 2.110 14.767 1.00 97.69 84 GLU A O 1
ATOM 643 N N . LEU A 1 85 ? -2.536 2.245 12.608 1.00 95.44 85 LEU A N 1
ATOM 644 C CA . LEU A 1 85 ? -3.795 2.962 12.821 1.00 95.44 85 LEU A CA 1
ATOM 645 C C . LEU A 1 85 ? -4.991 2.013 13.020 1.00 95.44 85 LEU A C 1
ATOM 647 O O . LEU A 1 85 ? -6.125 2.476 13.071 1.00 95.44 85 LEU A O 1
ATOM 651 N N . ASN A 1 86 ? -4.749 0.704 13.171 1.00 92.69 86 ASN A N 1
ATOM 652 C CA . ASN A 1 86 ? -5.763 -0.352 13.296 1.00 92.69 86 ASN A CA 1
ATOM 653 C C . ASN A 1 86 ? -6.691 -0.484 12.075 1.00 92.69 86 ASN A C 1
ATOM 655 O O . ASN A 1 86 ? -7.828 -0.930 12.207 1.00 92.69 86 ASN A O 1
ATOM 659 N N . VAL A 1 87 ? -6.201 -0.123 10.887 1.00 93.56 87 VAL A N 1
ATOM 660 C CA . VAL A 1 87 ? -6.909 -0.306 9.612 1.00 93.56 87 VAL A CA 1
ATOM 661 C C . VAL A 1 87 ? -6.261 -1.459 8.846 1.00 93.56 87 VAL A C 1
ATOM 663 O O . VAL A 1 87 ? -5.031 -1.565 8.793 1.00 93.56 87 VAL A O 1
ATOM 666 N N . TYR A 1 88 ? -7.072 -2.348 8.266 1.00 93.31 88 TYR A N 1
ATOM 667 C CA . TYR A 1 88 ? -6.558 -3.445 7.447 1.00 93.31 88 TYR A CA 1
ATOM 668 C C . TYR A 1 88 ? -5.921 -2.896 6.164 1.00 93.31 88 TYR A C 1
ATOM 670 O O . TYR A 1 88 ? -6.451 -1.980 5.532 1.00 93.31 88 TYR A O 1
ATOM 678 N N . SER A 1 89 ? -4.763 -3.441 5.780 1.00 95.06 89 SER A N 1
ATOM 679 C CA . SER A 1 89 ? -4.100 -3.046 4.540 1.00 95.06 89 SER A CA 1
ATOM 680 C C . SER A 1 89 ? -3.396 -4.193 3.830 1.00 95.06 89 SER A C 1
ATOM 682 O O . SER A 1 89 ? -2.759 -5.044 4.465 1.00 95.06 89 SER A O 1
ATOM 684 N N . GLU A 1 90 ? -3.443 -4.158 2.501 1.00 95.25 90 GLU A N 1
ATOM 685 C CA . GLU A 1 90 ? -2.737 -5.064 1.595 1.00 95.25 90 GLU A CA 1
ATOM 686 C C . GLU A 1 90 ? -1.717 -4.285 0.761 1.00 95.25 90 GLU A C 1
ATOM 688 O O . GLU A 1 90 ? -1.997 -3.183 0.301 1.00 95.25 90 GLU A O 1
ATOM 693 N N . LEU A 1 91 ? -0.529 -4.858 0.562 1.00 96.50 91 LEU A N 1
ATOM 694 C CA . LEU A 1 91 ? 0.485 -4.335 -0.353 1.00 96.50 91 LEU A CA 1
ATOM 695 C C . LEU A 1 91 ? 0.517 -5.247 -1.580 1.00 96.50 91 LEU A C 1
ATOM 697 O O . LEU A 1 91 ? 0.812 -6.433 -1.429 1.00 96.50 91 LEU A O 1
ATOM 701 N N . ILE A 1 92 ? 0.216 -4.709 -2.760 1.00 97.00 92 ILE A N 1
ATOM 702 C CA . ILE A 1 92 ? 0.129 -5.473 -4.013 1.00 97.00 92 ILE A CA 1
ATOM 703 C C . ILE A 1 92 ? 0.932 -4.793 -5.134 1.00 97.00 92 ILE A C 1
ATOM 705 O O . ILE A 1 92 ? 1.123 -3.578 -5.078 1.00 97.00 92 ILE A O 1
ATOM 709 N N . PRO A 1 93 ? 1.395 -5.528 -6.160 1.00 97.56 93 PRO A N 1
ATOM 710 C CA . PRO A 1 93 ? 2.059 -4.940 -7.323 1.00 97.56 93 PRO A CA 1
ATOM 711 C C . PRO A 1 93 ? 1.180 -3.920 -8.056 1.00 97.56 93 PRO A C 1
ATOM 713 O O . PRO A 1 93 ? -0.039 -4.077 -8.141 1.00 97.56 93 PRO A O 1
ATOM 716 N N . HIS A 1 94 ? 1.788 -2.876 -8.614 1.00 96.69 94 HIS A N 1
ATOM 717 C CA . HIS A 1 94 ? 1.054 -1.839 -9.344 1.00 96.69 94 HIS A CA 1
ATOM 718 C C . HIS A 1 94 ? 0.337 -2.314 -10.613 1.00 96.69 94 HIS A C 1
ATOM 720 O O . HIS A 1 94 ? -0.609 -1.671 -11.059 1.00 96.69 94 HIS A O 1
ATOM 726 N N . ASP A 1 95 ? 0.795 -3.414 -11.200 1.00 97.12 95 ASP A N 1
ATOM 727 C CA . ASP A 1 95 ? 0.237 -4.043 -12.393 1.00 97.12 95 ASP A CA 1
ATOM 728 C C . ASP A 1 95 ? -0.883 -5.045 -12.068 1.00 97.12 95 ASP A C 1
ATOM 730 O O . ASP A 1 95 ? -1.385 -5.726 -12.964 1.00 97.12 95 ASP A O 1
ATOM 734 N N . THR A 1 96 ? -1.325 -5.107 -10.804 1.00 97.25 96 THR A N 1
ATOM 735 C CA . THR A 1 96 ? -2.461 -5.942 -10.399 1.00 97.25 96 THR A CA 1
ATOM 736 C C . THR A 1 96 ? -3.727 -5.535 -11.174 1.00 97.25 96 THR A C 1
ATOM 738 O O . THR A 1 96 ? -4.157 -4.380 -11.081 1.00 97.25 96 THR A O 1
ATOM 741 N N . PRO A 1 97 ? -4.377 -6.456 -11.915 1.00 97.31 97 PRO A N 1
ATOM 742 C CA . PRO A 1 97 ? -5.567 -6.136 -12.695 1.00 97.31 97 PRO A CA 1
ATOM 743 C C . PRO A 1 97 ? -6.733 -5.660 -11.828 1.00 97.31 97 PRO A C 1
ATOM 745 O O . PRO A 1 97 ? -6.984 -6.200 -10.748 1.00 97.31 97 PRO A O 1
ATOM 748 N N . TRP A 1 98 ? -7.537 -4.733 -12.358 1.00 94.44 98 TRP A N 1
ATOM 749 C CA . TRP A 1 98 ? -8.718 -4.207 -11.662 1.00 94.44 98 TRP A CA 1
ATOM 750 C C . TRP A 1 98 ? -9.654 -5.305 -11.144 1.00 94.44 98 TRP A C 1
ATOM 752 O O . TRP A 1 98 ? -10.062 -5.271 -9.989 1.00 94.44 98 TRP A O 1
ATOM 762 N N . ALA A 1 99 ? -9.933 -6.323 -11.963 1.00 95.69 99 ALA A N 1
ATOM 763 C CA . ALA A 1 99 ? -10.803 -7.433 -11.577 1.00 95.69 99 ALA A CA 1
ATOM 764 C C . ALA A 1 99 ? -10.302 -8.188 -10.331 1.00 95.69 99 ALA A C 1
ATOM 766 O O . ALA A 1 99 ? -11.084 -8.826 -9.633 1.00 95.69 99 ALA A O 1
ATOM 767 N N . GLU A 1 100 ? -8.996 -8.172 -10.063 1.00 93.88 100 GLU A N 1
ATOM 768 C CA . GLU A 1 100 ? -8.407 -8.766 -8.865 1.00 93.88 100 GLU A CA 1
ATOM 769 C C . GLU A 1 100 ? -8.530 -7.845 -7.646 1.00 93.88 100 GLU A C 1
ATOM 771 O O . GLU A 1 100 ? -8.762 -8.326 -6.539 1.00 93.88 100 GLU A O 1
ATOM 776 N N . ILE A 1 101 ? -8.403 -6.531 -7.843 1.00 92.06 101 ILE A N 1
ATOM 777 C CA . ILE A 1 101 ? -8.616 -5.518 -6.799 1.00 92.06 101 ILE A CA 1
ATOM 778 C C . ILE A 1 101 ? -10.089 -5.512 -6.370 1.00 92.06 101 ILE A C 1
ATOM 780 O O . ILE A 1 101 ? -10.384 -5.515 -5.181 1.00 92.06 101 ILE A O 1
ATOM 784 N N . GLU A 1 102 ? -11.014 -5.596 -7.325 1.00 90.06 102 GLU A N 1
ATOM 785 C CA . GLU A 1 102 ? -12.457 -5.622 -7.073 1.00 90.06 102 GLU A CA 1
ATOM 786 C C . GLU A 1 102 ? -12.889 -6.819 -6.212 1.00 90.06 102 GLU A C 1
ATOM 788 O O . GLU A 1 102 ? -13.768 -6.684 -5.367 1.00 90.06 102 GLU A O 1
ATOM 793 N N . ARG A 1 103 ? -12.229 -7.978 -6.352 1.00 89.00 103 ARG A N 1
ATOM 794 C CA . ARG A 1 103 ? -12.497 -9.166 -5.518 1.00 89.00 103 ARG A CA 1
ATOM 795 C C . ARG A 1 103 ? -12.072 -9.023 -4.056 1.00 89.00 103 ARG A C 1
ATOM 797 O O . ARG A 1 103 ? -12.451 -9.868 -3.252 1.00 89.00 103 ARG A O 1
ATOM 804 N N . ARG A 1 104 ? -11.259 -8.017 -3.726 1.00 83.00 104 ARG A N 1
ATOM 805 C CA . ARG A 1 104 ? -10.807 -7.729 -2.354 1.00 83.00 104 ARG A CA 1
ATOM 806 C C . ARG A 1 104 ? -11.732 -6.758 -1.617 1.00 83.00 104 ARG A C 1
AT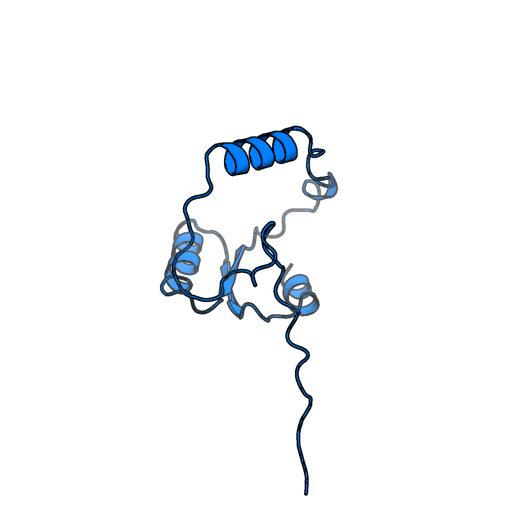OM 808 O O . ARG A 1 104 ? -11.450 -6.425 -0.470 1.00 83.00 104 ARG A O 1
ATOM 815 N N . ARG A 1 105 ? -12.781 -6.272 -2.289 1.00 73.06 105 ARG A N 1
ATOM 816 C CA . ARG A 1 105 ? -13.769 -5.349 -1.731 1.00 73.06 105 ARG A CA 1
ATOM 817 C C . ARG A 1 105 ? -14.780 -6.045 -0.828 1.00 73.06 105 ARG A C 1
ATOM 819 O O . ARG A 1 105 ? -15.199 -7.178 -1.142 1.00 73.06 105 ARG A O 1
#

pLDDT: mean 75.59, std 18.72, range [39.0, 98.25]